Protein AF-A0AA49JLN0-F1 (afdb_monomer_lite)

Radius of gyration: 13.49 Å; chains: 1; bounding box: 25×28×39 Å

pLDDT: mean 76.06, std 14.75, range [41.84, 91.31]

Sequence (56 aa):
MNKLDRQIKALKWQLEHDANEKDKEIHKQALKILQDIKNGKPTSNIIHIESRKGTC

Foldseek 3Di:
DDPLVVLLVVLVVCLVPPPDPVVNVVSVLVNVLSVCVVVVHDPPDPPPPPPPPPDD

Structure (mmCIF, N/CA/C/O backbone):
data_AF-A0AA49JLN0-F1
#
_entry.id   AF-A0AA49JLN0-F1
#
loop_
_atom_site.group_PDB
_atom_site.id
_atom_site.type_symbol
_atom_site.label_atom_id
_atom_site.label_alt_id
_atom_site.label_comp_id
_atom_site.label_asym_id
_atom_site.label_entity_id
_atom_site.label_seq_id
_atom_site.pdbx_PDB_ins_code
_atom_site.Cartn_x
_atom_site.Cartn_y
_atom_site.Cartn_z
_atom_site.occupancy
_atom_site.B_iso_or_equiv
_atom_site.auth_seq_id
_atom_site.auth_comp_id
_atom_site.auth_asym_id
_atom_site.auth_atom_id
_atom_site.pdbx_PDB_model_num
ATOM 1 N N . MET A 1 1 ? -16.838 -5.341 6.104 1.00 56.62 1 MET A N 1
ATOM 2 C CA . MET A 1 1 ? -15.437 -5.176 5.647 1.00 56.62 1 MET A CA 1
ATOM 3 C C . MET A 1 1 ? -15.260 -3.739 5.181 1.00 56.62 1 MET A C 1
ATOM 5 O O . MET A 1 1 ? -15.945 -3.339 4.249 1.00 56.62 1 MET A O 1
ATOM 9 N N . ASN A 1 2 ? -14.438 -2.946 5.870 1.00 80.12 2 ASN A N 1
ATOM 10 C CA . ASN A 1 2 ? -14.319 -1.509 5.605 1.00 80.12 2 ASN A CA 1
ATOM 11 C C . ASN A 1 2 ? -13.622 -1.231 4.264 1.00 80.12 2 ASN A C 1
ATOM 13 O O . ASN A 1 2 ? -12.700 -1.952 3.880 1.00 80.12 2 ASN A O 1
ATOM 17 N N . LYS A 1 3 ? -14.050 -0.171 3.565 1.00 82.12 3 LYS A N 1
ATOM 18 C CA . LYS A 1 3 ? -13.513 0.253 2.256 1.00 82.12 3 LYS A CA 1
ATOM 19 C C . LYS A 1 3 ? -11.983 0.398 2.276 1.00 82.12 3 LYS A C 1
ATOM 21 O O . LYS A 1 3 ? -11.315 -0.118 1.386 1.00 82.12 3 LYS A O 1
ATOM 26 N N . LEU A 1 4 ? -11.445 0.984 3.348 1.00 83.38 4 LEU A N 1
ATOM 27 C CA . LEU A 1 4 ? -10.003 1.138 3.575 1.00 83.38 4 LEU A CA 1
ATOM 28 C C . LEU A 1 4 ? -9.259 -0.201 3.642 1.00 83.38 4 LEU A C 1
ATOM 30 O O . LEU A 1 4 ? -8.169 -0.332 3.099 1.00 83.38 4 LEU A O 1
ATOM 34 N N . ASP A 1 5 ? -9.847 -1.219 4.272 1.00 84.62 5 ASP A N 1
ATOM 35 C CA . ASP A 1 5 ? -9.200 -2.526 4.423 1.00 84.62 5 ASP A CA 1
ATOM 36 C C . ASP A 1 5 ? -9.082 -3.254 3.075 1.00 84.62 5 ASP A C 1
ATOM 38 O O . ASP A 1 5 ? -8.059 -3.868 2.776 1.00 84.62 5 ASP A O 1
ATOM 42 N N . ARG A 1 6 ? -10.098 -3.102 2.211 1.00 89.06 6 ARG A N 1
ATOM 43 C CA . ARG A 1 6 ? -10.050 -3.591 0.825 1.00 89.06 6 ARG A CA 1
ATOM 44 C C . ARG A 1 6 ? -8.971 -2.878 0.010 1.00 89.06 6 ARG A C 1
ATOM 46 O O . ARG A 1 6 ? -8.238 -3.543 -0.712 1.00 89.06 6 ARG A O 1
ATOM 53 N N . GLN A 1 7 ? -8.839 -1.559 0.160 1.00 86.75 7 GLN A N 1
ATOM 54 C CA . GLN A 1 7 ? -7.811 -0.778 -0.537 1.00 86.75 7 GLN A CA 1
ATOM 55 C C . GLN A 1 7 ? -6.395 -1.139 -0.069 1.00 86.75 7 GLN A C 1
ATOM 57 O O . GLN A 1 7 ? -5.508 -1.306 -0.899 1.00 86.75 7 GLN A O 1
ATOM 62 N N . ILE A 1 8 ? -6.189 -1.351 1.236 1.00 88.94 8 ILE A N 1
ATOM 63 C CA . ILE A 1 8 ? -4.900 -1.809 1.777 1.00 88.94 8 ILE A CA 1
ATOM 64 C C . ILE A 1 8 ? -4.539 -3.192 1.221 1.00 88.94 8 ILE A C 1
ATOM 66 O O . ILE A 1 8 ? -3.396 -3.403 0.826 1.00 88.94 8 ILE A O 1
ATOM 70 N N . LYS A 1 9 ? -5.489 -4.136 1.166 1.00 90.38 9 LYS A N 1
ATOM 71 C CA . LYS A 1 9 ? -5.239 -5.467 0.586 1.00 90.38 9 LYS A CA 1
ATOM 72 C C . LYS A 1 9 ? -4.903 -5.399 -0.903 1.00 90.38 9 LYS A C 1
ATOM 74 O O . LYS A 1 9 ? -3.965 -6.067 -1.324 1.00 90.38 9 LYS A O 1
ATOM 79 N N . ALA A 1 10 ? -5.623 -4.580 -1.668 1.00 89.31 10 ALA A N 1
ATOM 80 C CA . ALA A 1 10 ? -5.350 -4.384 -3.089 1.00 89.31 10 ALA A CA 1
ATOM 81 C C . ALA A 1 10 ? -3.940 -3.816 -3.320 1.00 89.31 10 ALA A C 1
ATOM 83 O O . ALA A 1 10 ? -3.182 -4.378 -4.100 1.00 89.31 10 ALA A O 1
ATOM 84 N N . LEU A 1 11 ? -3.546 -2.783 -2.567 1.00 88.56 11 LEU A N 1
ATOM 85 C CA . LEU A 1 11 ? -2.210 -2.187 -2.670 1.00 88.56 11 LEU A CA 1
ATOM 86 C C . LEU A 1 11 ? -1.086 -3.148 -2.269 1.00 88.56 11 LEU A C 1
ATOM 88 O O . LEU A 1 11 ? -0.020 -3.113 -2.875 1.00 88.56 11 LEU A O 1
ATOM 92 N N . LYS A 1 12 ? -1.305 -4.022 -1.276 1.00 89.38 12 LYS A N 1
ATOM 93 C CA . LYS A 1 12 ? -0.335 -5.080 -0.942 1.00 89.38 12 LYS A CA 1
ATOM 94 C C . LYS A 1 12 ? -0.155 -6.058 -2.096 1.00 89.38 12 LYS A C 1
ATOM 96 O O . LYS A 1 12 ? 0.976 -6.318 -2.480 1.00 89.38 12 LYS A O 1
ATOM 101 N N . TRP A 1 13 ? -1.263 -6.521 -2.674 1.00 91.31 13 TRP A N 1
ATOM 102 C CA . TRP A 1 13 ? -1.225 -7.414 -3.827 1.00 91.31 13 TRP A CA 1
ATOM 103 C C . TRP A 1 13 ? -0.509 -6.762 -5.015 1.00 91.31 13 TRP A C 1
ATOM 105 O O . TRP A 1 13 ? 0.352 -7.383 -5.628 1.00 91.31 13 TRP A O 1
ATOM 115 N N . GLN A 1 14 ? -0.788 -5.482 -5.285 1.00 85.94 14 GLN A N 1
ATOM 116 C CA . GLN A 1 14 ? -0.069 -4.726 -6.310 1.00 85.94 14 GLN A CA 1
ATOM 117 C C . GLN A 1 14 ? 1.427 -4.678 -6.004 1.00 85.94 14 GLN A C 1
ATOM 119 O O . GLN A 1 14 ? 2.209 -5.042 -6.858 1.00 85.94 14 GLN A O 1
ATOM 124 N N . LEU A 1 15 ? 1.856 -4.349 -4.783 1.00 87.50 15 LEU A N 1
ATOM 125 C CA . LEU A 1 15 ? 3.285 -4.307 -4.439 1.00 87.50 15 LEU A CA 1
ATOM 126 C C . LEU A 1 15 ? 4.032 -5.631 -4.639 1.00 87.50 15 LEU A C 1
ATOM 128 O O . LEU A 1 15 ? 5.219 -5.608 -4.973 1.00 87.50 15 LEU A O 1
ATOM 132 N N . GLU A 1 16 ? 3.355 -6.754 -4.410 1.00 87.62 16 GLU A N 1
ATOM 133 C CA . GLU A 1 16 ? 3.915 -8.094 -4.599 1.00 87.62 16 GLU A CA 1
ATOM 134 C C . GLU A 1 16 ? 4.017 -8.482 -6.080 1.00 87.62 16 GLU A C 1
ATOM 136 O O . GLU A 1 16 ? 4.970 -9.159 -6.464 1.00 87.62 16 GLU A O 1
ATOM 141 N N . HIS A 1 17 ? 3.076 -8.028 -6.912 1.00 86.19 17 HIS A N 1
ATOM 142 C CA . HIS A 1 17 ? 2.990 -8.400 -8.327 1.00 86.19 17 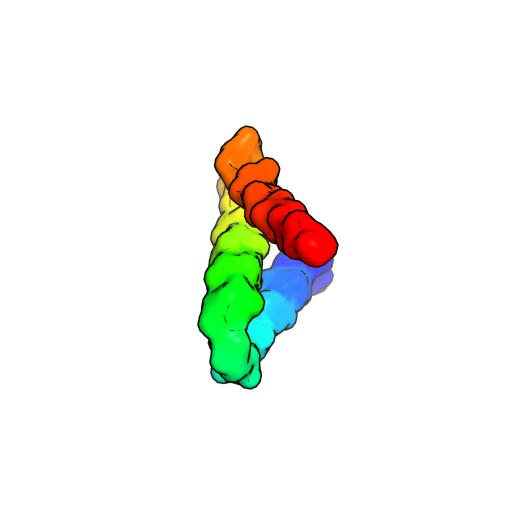HIS A CA 1
ATOM 143 C C . HIS A 1 17 ? 3.494 -7.333 -9.307 1.00 86.19 17 HIS A C 1
ATOM 145 O O . HIS A 1 17 ? 3.696 -7.645 -10.481 1.00 86.19 17 HIS A O 1
ATOM 151 N N . ASP A 1 18 ? 3.715 -6.096 -8.861 1.00 80.38 18 ASP A N 1
ATOM 152 C CA . ASP A 1 18 ? 4.216 -5.034 -9.723 1.00 80.38 18 ASP A CA 1
ATOM 153 C C . ASP A 1 18 ? 5.672 -5.305 -10.112 1.00 80.38 18 ASP A C 1
ATOM 155 O O . ASP A 1 18 ? 6.482 -5.784 -9.312 1.00 80.38 18 ASP A O 1
ATOM 159 N N . ALA A 1 19 ? 6.032 -4.969 -11.343 1.00 75.88 19 ALA A N 1
ATOM 160 C CA . ALA A 1 19 ? 7.405 -5.057 -11.830 1.00 75.88 19 ALA A CA 1
ATOM 161 C C . ALA A 1 19 ? 8.063 -3.673 -11.914 1.00 75.88 19 ALA A C 1
ATOM 163 O O . ALA A 1 19 ? 9.288 -3.585 -11.971 1.00 75.88 19 ALA A O 1
ATOM 164 N N . ASN A 1 20 ? 7.273 -2.594 -11.883 1.00 84.44 20 ASN A N 1
ATOM 165 C CA . ASN A 1 20 ? 7.771 -1.239 -12.041 1.00 84.44 20 ASN A CA 1
ATOM 166 C C . ASN A 1 20 ? 8.152 -0.641 -10.681 1.00 84.44 20 A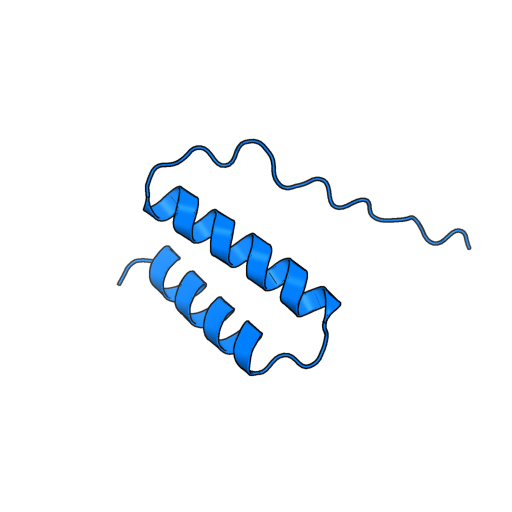SN A C 1
ATOM 168 O O . ASN A 1 20 ? 7.314 -0.419 -9.807 1.00 84.44 20 ASN A O 1
ATOM 172 N N . GLU A 1 21 ? 9.440 -0.357 -10.489 1.00 81.25 21 GLU A N 1
ATOM 173 C CA . GLU A 1 21 ? 9.950 0.178 -9.222 1.00 81.25 21 GLU A CA 1
ATOM 174 C C . GLU A 1 21 ? 9.350 1.546 -8.869 1.00 81.25 21 GLU A C 1
ATOM 176 O O . GLU A 1 21 ? 9.080 1.805 -7.697 1.00 81.25 21 GLU A O 1
ATOM 181 N N . LYS A 1 22 ? 9.051 2.388 -9.870 1.00 79.00 22 LYS A N 1
ATOM 182 C CA . LYS A 1 22 ? 8.403 3.691 -9.643 1.00 79.00 22 LYS A CA 1
ATOM 183 C C . LYS A 1 22 ? 6.976 3.535 -9.116 1.00 79.00 22 LYS A C 1
ATOM 185 O O . LYS A 1 22 ? 6.604 4.203 -8.152 1.00 79.00 22 LYS A O 1
ATOM 190 N N . ASP A 1 23 ? 6.195 2.628 -9.698 1.00 79.06 23 ASP A N 1
ATOM 191 C CA . ASP A 1 23 ? 4.842 2.322 -9.217 1.00 79.06 23 ASP A CA 1
ATOM 192 C C . ASP A 1 23 ? 4.874 1.686 -7.826 1.00 79.06 23 ASP A C 1
ATOM 194 O O . ASP A 1 23 ? 4.072 2.050 -6.966 1.00 79.06 23 ASP A O 1
ATOM 198 N N . LYS A 1 24 ? 5.864 0.831 -7.531 1.00 84.00 24 LYS A N 1
ATOM 199 C CA . LYS A 1 24 ? 6.058 0.299 -6.172 1.00 84.00 24 LYS A CA 1
ATOM 200 C C . LYS A 1 24 ? 6.256 1.399 -5.139 1.00 84.00 24 LYS A C 1
ATOM 202 O O . LYS A 1 24 ? 5.737 1.284 -4.030 1.00 84.00 24 LYS A O 1
ATOM 207 N N . GLU A 1 25 ? 6.997 2.455 -5.455 1.00 85.88 25 GLU A N 1
ATOM 208 C CA . GLU A 1 25 ? 7.160 3.574 -4.526 1.00 85.88 25 GLU A CA 1
ATOM 209 C C . GLU A 1 25 ? 5.846 4.326 -4.298 1.00 85.88 25 GLU A C 1
ATOM 211 O O . GLU A 1 25 ? 5.481 4.583 -3.148 1.00 85.88 25 GLU A O 1
ATOM 216 N N . ILE A 1 26 ? 5.085 4.590 -5.363 1.00 84.81 26 ILE A N 1
ATOM 217 C CA . ILE A 1 26 ? 3.765 5.232 -5.278 1.00 84.81 26 ILE A CA 1
ATOM 218 C C . ILE A 1 26 ? 2.803 4.366 -4.449 1.00 84.81 26 ILE A C 1
ATOM 220 O O . ILE A 1 26 ? 2.133 4.862 -3.539 1.00 84.81 26 ILE A O 1
ATOM 224 N N . HIS A 1 27 ? 2.772 3.055 -4.690 1.00 85.00 27 HIS A N 1
ATOM 225 C CA . HIS A 1 27 ? 1.939 2.110 -3.950 1.00 85.00 27 HIS A CA 1
ATOM 226 C C . HIS A 1 27 ? 2.353 1.983 -2.476 1.00 85.00 27 HIS A C 1
ATOM 228 O O . HIS A 1 27 ? 1.483 1.940 -1.604 1.00 85.00 27 HIS A O 1
ATOM 234 N N . LYS A 1 28 ? 3.657 1.998 -2.157 1.00 86.25 28 LYS A N 1
ATOM 235 C CA . LYS A 1 28 ? 4.155 2.031 -0.766 1.00 86.25 28 LYS A CA 1
ATOM 236 C C . LYS A 1 28 ? 3.709 3.298 -0.041 1.00 86.25 28 LYS A C 1
ATOM 238 O O . LYS A 1 28 ? 3.264 3.218 1.105 1.00 86.25 28 LYS A O 1
ATOM 243 N N . GLN A 1 29 ? 3.803 4.455 -0.696 1.00 85.69 29 GLN A N 1
ATOM 244 C CA . GLN A 1 29 ? 3.363 5.726 -0.118 1.00 85.69 29 GLN A CA 1
ATOM 245 C C . GLN A 1 29 ? 1.849 5.734 0.118 1.00 85.69 29 GLN A C 1
ATOM 247 O O . GLN A 1 29 ? 1.404 6.044 1.224 1.00 85.69 29 GLN A O 1
ATOM 252 N N . ALA A 1 30 ? 1.059 5.301 -0.869 1.00 87.06 30 ALA A N 1
ATOM 253 C CA . ALA A 1 30 ? -0.391 5.176 -0.739 1.00 87.06 30 ALA A CA 1
ATOM 254 C C . ALA A 1 30 ? -0.792 4.221 0.400 1.00 87.06 30 ALA A C 1
ATOM 256 O O . ALA A 1 30 ? -1.672 4.540 1.201 1.00 87.06 30 ALA A O 1
ATOM 257 N N . LEU A 1 31 ? -0.110 3.077 0.527 1.00 88.88 31 LEU A N 1
ATOM 258 C CA . LEU A 1 31 ? -0.340 2.122 1.610 1.00 88.88 31 LEU A CA 1
ATOM 259 C C . LEU A 1 31 ? -0.066 2.747 2.984 1.00 88.88 31 LEU A C 1
ATOM 261 O O . LEU A 1 31 ? -0.880 2.598 3.897 1.00 88.88 31 LEU A O 1
ATOM 265 N N . LYS A 1 32 ? 1.044 3.483 3.117 1.00 87.00 32 LYS A N 1
ATOM 266 C CA . LYS A 1 32 ? 1.413 4.172 4.358 1.00 87.00 32 LYS A CA 1
ATOM 267 C C . LYS A 1 32 ? 0.359 5.204 4.759 1.00 87.00 32 LYS A C 1
ATOM 269 O O . LYS A 1 32 ? -0.051 5.213 5.913 1.00 87.00 32 LYS A O 1
ATOM 274 N N . ILE A 1 33 ? -0.139 6.000 3.811 1.00 85.44 33 ILE A N 1
ATOM 275 C CA . ILE A 1 33 ? -1.203 6.991 4.042 1.00 85.44 33 ILE A CA 1
ATOM 276 C C . ILE A 1 33 ? -2.485 6.308 4.532 1.00 85.44 33 ILE A C 1
ATOM 278 O O . ILE A 1 33 ? -3.046 6.708 5.547 1.00 85.44 33 ILE A O 1
ATOM 282 N N . LEU A 1 34 ? -2.941 5.247 3.860 1.00 86.06 34 LEU A N 1
ATOM 283 C CA . LEU A 1 34 ? -4.162 4.539 4.263 1.00 86.06 34 LEU A CA 1
ATOM 284 C C . LEU A 1 34 ? -4.037 3.896 5.650 1.00 86.06 34 LEU A C 1
ATOM 286 O O . LEU A 1 34 ? -5.013 3.850 6.399 1.00 86.06 34 LEU A O 1
ATOM 290 N N . GLN A 1 35 ? -2.848 3.403 6.004 1.00 85.75 35 GLN A N 1
ATOM 291 C CA . GLN A 1 35 ? -2.571 2.902 7.348 1.00 85.75 35 GLN A CA 1
ATOM 292 C C . GLN A 1 35 ? -2.573 4.027 8.385 1.00 85.75 35 GLN A C 1
ATOM 294 O O . GLN A 1 35 ?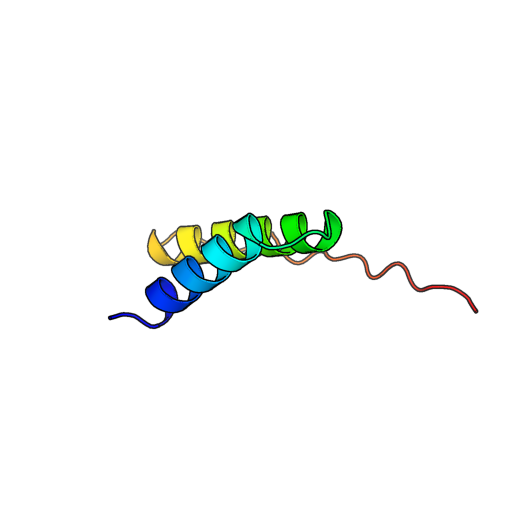 -3.106 3.837 9.473 1.00 85.75 35 GLN A O 1
ATOM 299 N N . ASP A 1 36 ? -2.014 5.187 8.060 1.00 85.56 36 ASP A N 1
ATOM 300 C CA . ASP A 1 36 ? -1.988 6.357 8.937 1.00 85.56 36 ASP A CA 1
ATOM 301 C C . ASP A 1 36 ? -3.416 6.853 9.232 1.00 85.56 36 ASP A C 1
ATOM 303 O O . ASP A 1 36 ? -3.795 6.976 10.397 1.00 85.56 36 ASP A O 1
ATOM 307 N N . ILE A 1 37 ? -4.262 6.952 8.195 1.00 83.69 37 ILE A N 1
ATOM 308 C CA . ILE A 1 37 ? -5.699 7.265 8.313 1.00 83.69 37 ILE A CA 1
ATOM 309 C C . ILE A 1 37 ? -6.413 6.227 9.180 1.00 83.69 37 ILE A C 1
ATOM 311 O O . ILE A 1 37 ? -7.180 6.584 10.072 1.00 83.69 37 ILE A O 1
ATOM 315 N N . LYS A 1 38 ? -6.154 4.930 8.952 1.00 83.44 38 LYS A N 1
ATOM 316 C CA . LYS A 1 38 ? -6.749 3.842 9.749 1.00 83.44 38 LYS A CA 1
ATOM 317 C C . LYS A 1 38 ? -6.359 3.933 11.231 1.00 83.44 38 LYS A C 1
ATOM 319 O O . LYS A 1 38 ? -7.148 3.529 12.077 1.00 83.44 38 LYS A O 1
ATOM 324 N N . ASN A 1 39 ? -5.173 4.460 11.534 1.00 83.75 39 ASN A N 1
ATOM 325 C CA . ASN A 1 39 ? -4.678 4.673 12.895 1.00 83.75 39 ASN A CA 1
ATOM 326 C C . ASN A 1 39 ? -5.034 6.059 13.469 1.00 83.75 39 ASN A C 1
ATOM 328 O O . ASN A 1 39 ? -4.602 6.376 14.575 1.00 83.75 39 ASN A O 1
ATOM 332 N N . GLY A 1 40 ? -5.798 6.886 12.745 1.00 82.00 40 GLY A N 1
ATOM 333 C CA . GLY A 1 40 ? -6.208 8.219 13.198 1.00 82.00 40 GLY A CA 1
ATOM 334 C C . GLY A 1 40 ? -5.086 9.261 13.199 1.00 82.00 40 GLY A C 1
ATOM 335 O O . GLY A 1 40 ? -5.190 10.265 13.899 1.00 82.00 40 GLY A O 1
ATOM 336 N N . LYS A 1 41 ? -4.006 9.031 12.446 1.00 77.69 41 LYS A N 1
ATOM 337 C CA . LYS A 1 41 ? -2.896 9.977 12.322 1.00 77.69 41 LYS A CA 1
ATOM 338 C C . LYS A 1 41 ? -3.137 10.975 11.170 1.00 77.69 41 LYS A C 1
ATOM 340 O O . LYS A 1 41 ? -3.741 10.615 10.156 1.00 77.69 41 LYS A O 1
ATOM 345 N N . PRO A 1 42 ? -2.714 12.244 11.327 1.00 65.50 42 PRO A N 1
ATOM 346 C CA . PRO A 1 42 ? -2.942 13.292 10.334 1.00 65.50 42 PRO A CA 1
ATOM 347 C C . PRO A 1 42 ? -1.990 13.169 9.132 1.00 65.50 42 PRO A C 1
ATOM 349 O O . PRO A 1 42 ? -0.771 13.243 9.264 1.00 65.50 42 PRO A O 1
ATOM 352 N N . THR A 1 43 ? -2.557 13.062 7.929 1.00 63.53 43 THR A N 1
ATOM 353 C CA . THR A 1 43 ? -1.844 12.827 6.658 1.00 63.53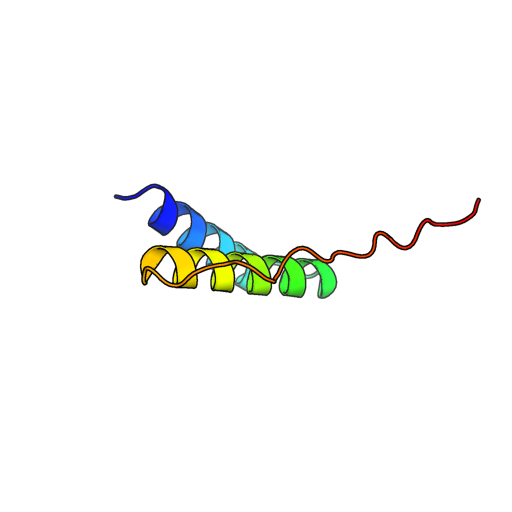 43 THR A CA 1
ATOM 354 C C . THR A 1 43 ? -1.368 14.106 5.958 1.00 63.53 43 THR A C 1
ATOM 356 O O . THR A 1 43 ? -1.419 14.206 4.732 1.00 63.53 43 THR A O 1
ATOM 359 N N . SER A 1 44 ? -0.943 15.121 6.706 1.00 56.44 44 SER A N 1
ATOM 360 C CA . SER A 1 44 ? -0.846 16.501 6.203 1.00 56.44 44 SER A CA 1
ATOM 361 C C . SER A 1 44 ? 0.305 16.802 5.226 1.00 56.44 44 SER A C 1
ATOM 363 O O . SER A 1 44 ? 0.432 17.952 4.832 1.00 56.44 44 SER A O 1
ATOM 365 N N . ASN A 1 45 ? 1.155 15.842 4.829 1.00 54.66 45 ASN A N 1
ATOM 366 C CA . ASN A 1 45 ? 2.467 16.18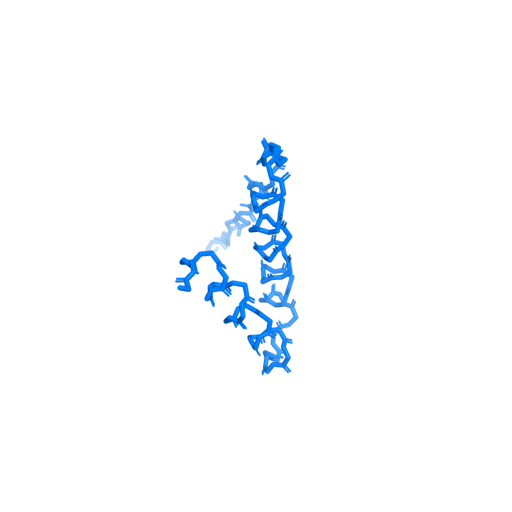9 4.247 1.00 54.66 45 ASN A CA 1
ATOM 367 C C . ASN A 1 45 ? 2.979 15.377 3.037 1.00 54.66 45 ASN A C 1
ATOM 369 O O . ASN A 1 45 ? 4.165 15.471 2.743 1.00 54.66 45 ASN A O 1
ATOM 373 N N . ILE A 1 46 ? 2.173 14.572 2.327 1.00 56.22 46 ILE A N 1
ATOM 374 C CA . ILE A 1 46 ? 2.767 13.558 1.412 1.00 56.22 46 ILE A CA 1
ATOM 375 C C . ILE A 1 46 ? 2.525 13.770 -0.095 1.00 56.22 46 ILE A C 1
ATOM 377 O O . ILE A 1 46 ? 3.216 13.154 -0.899 1.00 56.22 46 ILE A O 1
ATOM 381 N N . ILE A 1 47 ? 1.660 14.684 -0.545 1.00 58.66 47 ILE A N 1
ATOM 382 C CA . ILE A 1 47 ? 1.480 14.891 -1.999 1.00 58.66 47 ILE A CA 1
ATOM 383 C C . ILE A 1 47 ? 2.339 16.062 -2.494 1.00 58.66 47 ILE A C 1
ATOM 385 O O . ILE A 1 47 ? 1.833 17.139 -2.783 1.00 58.66 47 ILE A O 1
ATOM 389 N N . HIS A 1 48 ? 3.650 15.839 -2.603 1.00 50.31 48 HIS A N 1
ATOM 390 C CA . HIS A 1 48 ? 4.545 16.648 -3.439 1.00 50.31 48 HIS A CA 1
ATOM 391 C C . HIS A 1 48 ? 5.107 15.739 -4.537 1.00 50.31 48 HIS A C 1
ATOM 393 O O . HIS A 1 48 ? 6.274 15.361 -4.539 1.00 50.31 48 HIS A O 1
ATOM 399 N N . ILE A 1 49 ? 4.237 15.303 -5.450 1.00 56.97 49 ILE A N 1
ATOM 400 C CA . ILE A 1 49 ? 4.690 14.614 -6.658 1.00 56.97 49 ILE A CA 1
ATOM 401 C C . ILE A 1 49 ? 5.033 15.720 -7.651 1.00 56.97 49 ILE A C 1
ATOM 403 O O . ILE A 1 49 ? 4.158 16.229 -8.352 1.00 56.97 49 ILE A O 1
ATOM 407 N N . GLU A 1 50 ? 6.301 16.141 -7.667 1.00 50.81 50 GLU A N 1
ATOM 408 C CA . GLU A 1 50 ? 6.843 16.924 -8.773 1.00 50.81 50 GLU A CA 1
ATOM 409 C C . GLU A 1 50 ? 6.632 16.121 -10.061 1.00 50.81 50 GLU A C 1
ATOM 411 O O . GLU A 1 50 ? 7.397 15.220 -10.409 1.00 50.81 50 GLU A O 1
ATOM 416 N N . SER A 1 51 ? 5.570 16.455 -10.792 1.00 48.91 51 SER A N 1
ATOM 417 C CA . SER A 1 51 ? 5.498 16.174 -12.216 1.00 48.91 51 SER A CA 1
ATOM 418 C C . SER A 1 51 ? 6.606 16.996 -12.860 1.00 48.91 51 SER A C 1
ATOM 420 O O . SER A 1 51 ? 6.394 18.158 -13.208 1.00 48.91 51 SER A O 1
ATOM 422 N N . ARG A 1 52 ? 7.815 16.427 -12.973 1.00 49.00 52 ARG A N 1
ATOM 423 C CA . ARG A 1 52 ? 8.843 16.968 -13.863 1.00 49.00 52 ARG A CA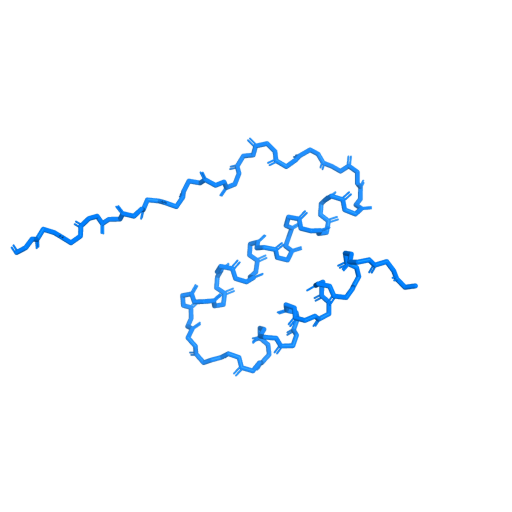 1
ATOM 424 C C . ARG A 1 52 ? 8.224 16.999 -15.253 1.00 49.00 52 ARG A C 1
ATOM 426 O O . ARG A 1 52 ? 8.107 15.967 -15.910 1.00 49.00 52 ARG A O 1
ATOM 433 N N . LYS A 1 53 ? 7.755 18.186 -15.644 1.00 47.97 53 LYS A N 1
ATOM 434 C CA . LYS A 1 53 ? 7.317 18.501 -16.997 1.00 47.97 53 LYS A CA 1
ATOM 435 C C . LYS A 1 53 ? 8.429 18.045 -17.934 1.00 47.97 53 LYS A C 1
ATOM 437 O O . LYS A 1 53 ? 9.522 18.603 -17.897 1.00 47.97 53 LYS A O 1
ATOM 442 N N . GLY A 1 54 ? 8.152 17.023 -18.739 1.00 49.50 54 GLY A N 1
ATOM 443 C CA . GLY A 1 54 ? 8.916 16.793 -19.954 1.00 49.50 54 GLY A CA 1
ATOM 444 C C . GLY A 1 54 ? 8.772 18.050 -20.800 1.00 49.50 54 GLY A C 1
ATOM 445 O O . GLY A 1 54 ? 7.674 18.368 -21.251 1.00 49.50 54 GLY A O 1
ATOM 446 N N . THR A 1 55 ? 9.845 18.824 -20.914 1.00 53.25 55 THR A N 1
ATOM 447 C CA . THR A 1 55 ? 9.958 19.841 -21.955 1.00 53.25 55 THR A CA 1
ATOM 448 C C . THR A 1 55 ? 10.028 19.112 -23.291 1.00 53.25 55 THR A C 1
ATOM 450 O O . THR A 1 55 ? 10.773 18.138 -23.405 1.00 53.25 55 THR A O 1
ATOM 453 N N . CYS A 1 56 ? 9.169 19.548 -24.214 1.00 41.84 56 CYS A N 1
ATOM 454 C CA . CYS A 1 56 ? 8.998 19.040 -25.572 1.00 41.84 56 CYS A CA 1
ATOM 455 C C . CYS A 1 56 ? 10.301 18.928 -26.366 1.00 41.84 56 CYS A C 1
ATOM 457 O O . CYS A 1 56 ? 11.239 19.706 -26.075 1.00 41.84 56 CYS A O 1
#

Secondary structure (DSSP, 8-state):
--HHHHHHHHHHHHHHH---HHHHHHHHHHHHHHHHHHTT---TT-----------